Protein AF-A0A2P4SYC2-F1 (afdb_monomer_lite)

pLDDT: mean 86.88, std 13.89, range [41.09, 97.12]

Sequence (77 aa):
MAAVRGVYLRSGRPFMPVTLNMNMAMPSWFDIIGLSPDSQEDEVGIKQAAENVKALIDQEVKNGIPSNRIILGGFSQ

Foldseek 3Di:
DDDQDEDDCVPPFDFFQECVVVGDTDRDQFHDNDDDPPGDDPPVSVVVSVVVVVVVLVVVVVVVDDSVSYDDDDDDD

Organism: Bambusicola thoracicus (NCBI:txid9083)

Secondary structure (DSSP, 8-state):
--PPEE--GGG-PPEEEEGGGTTEEEE-SS----SSTTS---HHHHHHHHHHHHHHHHHHHHTT--GGGEE---S--

InterPro domains:
  IPR003140 Phospholipase/carboxylesterase/thioesterase [PF02230] (14-77)
  IPR029058 Alpha/Beta hydrolase fold [G3DSA:3.40.50.1820] (2-77)
  IPR029058 Alpha/Beta hydrolase fold [SSF53474] (13-77)
  IPR050565 Acyl-protein thioesterase 1-2/Carboxylesterase-like [PTHR10655] (14-77)

Structure (mmCIF, N/CA/C/O backbone):
data_AF-A0A2P4SYC2-F1
#
_entry.id   AF-A0A2P4SYC2-F1
#
loop_
_atom_site.group_PDB
_atom_site.id
_atom_site.type_symbol
_atom_site.label_atom_id
_atom_site.label_alt_id
_atom_site.label_comp_id
_atom_site.label_asym_id
_atom_site.label_entity_id
_atom_site.label_seq_id
_atom_site.pdbx_PDB_ins_code
_atom_site.Cartn_x
_atom_site.Cartn_y
_atom_site.Cartn_z
_atom_site.occupancy
_atom_site.B_iso_or_equiv
_ato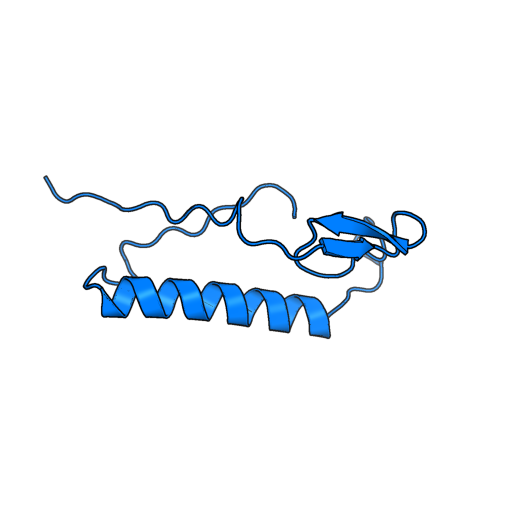m_site.auth_seq_id
_atom_site.auth_comp_id
_atom_site.auth_asym_id
_atom_site.auth_atom_id
_atom_site.pdbx_PDB_model_num
ATOM 1 N N . MET A 1 1 ? -31.547 -0.871 10.503 1.00 41.09 1 MET A N 1
ATOM 2 C CA . MET A 1 1 ? -30.750 -0.852 9.256 1.00 41.09 1 MET A CA 1
ATOM 3 C C . MET A 1 1 ? -29.290 -0.725 9.665 1.00 41.09 1 MET A C 1
ATOM 5 O O . MET A 1 1 ? -28.942 0.276 10.273 1.00 41.09 1 MET A O 1
ATOM 9 N N . ALA A 1 2 ? -28.465 -1.757 9.489 1.00 48.41 2 ALA A N 1
ATOM 10 C CA . ALA A 1 2 ? -27.091 -1.730 9.990 1.00 48.41 2 ALA A CA 1
ATOM 11 C C . ALA A 1 2 ? -26.162 -1.185 8.892 1.00 48.41 2 ALA A C 1
ATOM 13 O O . ALA A 1 2 ? -25.928 -1.871 7.902 1.00 48.41 2 ALA A O 1
ATOM 14 N N . ALA A 1 3 ? -25.631 0.029 9.053 1.00 54.12 3 ALA A N 1
ATOM 15 C CA . ALA A 1 3 ? -24.733 0.653 8.076 1.00 54.12 3 ALA A CA 1
ATOM 16 C C . ALA A 1 3 ? -23.452 -0.181 7.874 1.00 54.12 3 ALA A C 1
ATOM 18 O O . ALA A 1 3 ? -22.860 -0.638 8.853 1.00 54.12 3 ALA A O 1
ATOM 19 N N . VAL A 1 4 ? -23.056 -0.411 6.621 1.00 57.06 4 VAL A N 1
ATOM 20 C CA . VAL A 1 4 ? -21.720 -0.899 6.232 1.00 57.06 4 VAL A CA 1
ATOM 21 C C . VAL A 1 4 ? -20.886 0.341 5.915 1.00 57.06 4 VAL A C 1
ATOM 23 O O . VAL A 1 4 ? -21.371 1.218 5.201 1.00 57.06 4 VAL A O 1
ATOM 26 N N . ARG A 1 5 ? -19.667 0.452 6.456 1.00 64.88 5 ARG A N 1
ATOM 27 C CA . ARG A 1 5 ? -18.779 1.592 6.181 1.00 64.88 5 ARG A CA 1
ATOM 28 C C . ARG A 1 5 ? -17.700 1.159 5.196 1.00 64.88 5 ARG A C 1
ATOM 30 O O . ARG A 1 5 ? -16.909 0.271 5.494 1.00 64.88 5 ARG A O 1
ATOM 37 N N . GLY A 1 6 ? -17.687 1.783 4.022 1.00 58.62 6 GLY A N 1
ATOM 38 C CA . GLY A 1 6 ? -16.596 1.629 3.065 1.00 58.62 6 GLY A CA 1
ATOM 39 C C . GLY A 1 6 ? -15.407 2.486 3.487 1.00 58.62 6 GLY A C 1
ATOM 40 O O . GLY A 1 6 ? -15.557 3.695 3.661 1.00 58.62 6 GLY A O 1
ATOM 41 N N . VAL A 1 7 ? -14.237 1.871 3.642 1.00 59.19 7 VAL A N 1
ATOM 42 C CA . VAL A 1 7 ? -12.966 2.580 3.829 1.00 59.19 7 VAL A CA 1
ATOM 43 C C . VAL A 1 7 ? -12.334 2.737 2.448 1.00 59.19 7 VAL A C 1
ATOM 45 O O . VAL A 1 7 ? -11.944 1.753 1.826 1.00 59.19 7 VAL A O 1
ATOM 48 N N . TYR A 1 8 ? -12.273 3.968 1.937 1.00 57.59 8 TYR A N 1
ATOM 49 C CA . TYR A 1 8 ? -11.673 4.262 0.634 1.00 57.59 8 TYR A CA 1
ATOM 50 C C . TYR A 1 8 ? -10.228 4.732 0.810 1.00 57.59 8 TYR A C 1
ATOM 52 O O . TYR A 1 8 ? -9.979 5.848 1.252 1.00 57.59 8 TYR A O 1
ATOM 60 N N . LEU A 1 9 ? -9.271 3.901 0.396 1.00 58.44 9 LEU A N 1
ATOM 61 C CA . LEU A 1 9 ? -7.832 4.169 0.529 1.00 58.44 9 LEU A CA 1
ATOM 62 C C . LEU A 1 9 ? -7.275 5.185 -0.490 1.00 58.44 9 LEU A C 1
ATOM 64 O O . LEU A 1 9 ? -6.086 5.495 -0.476 1.00 58.44 9 LEU A O 1
ATOM 68 N N . ARG A 1 10 ? -8.112 5.734 -1.380 1.00 53.25 10 ARG A N 1
ATOM 69 C CA . ARG A 1 10 ? -7.676 6.536 -2.540 1.00 53.25 10 ARG A CA 1
ATOM 70 C C . ARG A 1 10 ? -6.825 7.766 -2.177 1.00 53.25 10 ARG A C 1
ATOM 72 O O . ARG A 1 10 ? -6.013 8.182 -2.995 1.00 53.25 10 ARG A O 1
ATOM 79 N N . SER A 1 11 ? -6.987 8.346 -0.987 1.00 52.75 11 SER A N 1
ATOM 80 C CA . SER A 1 11 ? -6.264 9.553 -0.553 1.00 52.75 11 SER A CA 1
ATOM 81 C C . SER A 1 11 ? -4.981 9.288 0.249 1.00 52.75 11 SER A C 1
ATOM 83 O O . SER A 1 11 ? -4.370 10.246 0.709 1.00 52.75 11 SER A O 1
ATOM 85 N N . GLY A 1 12 ? -4.588 8.025 0.462 1.00 70.12 12 GLY A N 1
ATOM 86 C CA . GLY A 1 12 ? -3.519 7.655 1.405 1.00 70.12 12 GLY A CA 1
ATOM 87 C C . GLY A 1 12 ? -2.162 7.283 0.795 1.00 70.12 12 GLY A C 1
ATOM 88 O O . GLY A 1 12 ? -1.250 6.949 1.547 1.00 70.12 12 GLY A O 1
ATOM 89 N N . ARG A 1 13 ? -2.012 7.301 -0.535 1.00 80.56 13 ARG A N 1
ATOM 90 C CA . ARG A 1 13 ? -0.760 6.882 -1.188 1.00 80.56 13 ARG A CA 1
ATOM 91 C C . ARG A 1 13 ? 0.353 7.923 -1.050 1.00 80.56 13 ARG A C 1
ATOM 93 O O . ARG A 1 13 ? 0.115 9.078 -1.415 1.00 80.56 13 ARG A O 1
ATOM 100 N N . PRO A 1 14 ? 1.565 7.538 -0.616 1.00 87.31 14 PRO A N 1
ATOM 101 C CA . PRO A 1 14 ? 2.719 8.425 -0.672 1.00 87.31 14 PRO A CA 1
ATOM 102 C C . PRO A 1 14 ? 3.120 8.731 -2.125 1.00 87.31 14 PRO A C 1
ATOM 104 O O . PRO A 1 14 ? 2.914 7.929 -3.036 1.00 87.31 14 PRO A O 1
ATOM 107 N N . PHE A 1 15 ? 3.720 9.904 -2.341 1.00 92.12 15 PHE A N 1
ATOM 108 C CA . PHE A 1 15 ? 4.487 10.157 -3.559 1.00 92.12 15 PHE A CA 1
ATOM 109 C C . PHE A 1 15 ? 5.832 9.451 -3.434 1.00 92.12 15 PHE A C 1
ATOM 111 O O . PHE A 1 15 ? 6.592 9.731 -2.507 1.00 92.12 15 PHE A O 1
ATOM 118 N N . MET A 1 16 ? 6.123 8.556 -4.371 1.00 94.00 16 MET A N 1
ATOM 119 C CA . MET A 1 16 ? 7.380 7.817 -4.415 1.00 94.00 16 MET A CA 1
ATOM 120 C C . MET A 1 16 ? 7.828 7.613 -5.868 1.00 94.00 16 MET A C 1
ATOM 122 O O . MET A 1 16 ? 6.984 7.659 -6.769 1.00 94.00 16 MET A O 1
ATOM 126 N N . PRO A 1 17 ? 9.137 7.446 -6.124 1.00 96.38 17 PRO A N 1
ATOM 127 C CA . PRO A 1 17 ? 9.620 7.063 -7.447 1.00 96.38 17 PRO A CA 1
ATOM 128 C C . PRO A 1 17 ? 9.062 5.691 -7.837 1.00 96.38 17 PRO A C 1
ATOM 130 O O . PRO A 1 17 ? 8.985 4.798 -6.997 1.00 96.38 17 PRO A O 1
ATOM 133 N N . VAL A 1 18 ? 8.688 5.544 -9.109 1.00 96.88 18 VAL A N 1
ATOM 134 C CA . VAL A 1 18 ? 8.209 4.276 -9.674 1.00 96.88 18 VAL A CA 1
ATOM 135 C C . VAL A 1 18 ? 9.147 3.818 -10.788 1.00 96.88 18 VAL A C 1
ATOM 137 O O . VAL A 1 18 ? 9.287 4.513 -11.799 1.00 96.88 18 VAL A O 1
ATOM 140 N N . THR A 1 19 ? 9.758 2.646 -10.623 1.00 97.12 19 THR A N 1
ATOM 141 C CA . THR A 1 19 ? 10.765 2.064 -11.523 1.00 97.12 19 THR A CA 1
ATOM 142 C C . THR A 1 19 ? 10.240 1.919 -12.949 1.00 97.12 19 THR A C 1
ATOM 144 O O . THR A 1 19 ? 10.870 2.387 -13.899 1.00 97.12 19 THR A O 1
ATOM 147 N N . LEU A 1 20 ? 9.030 1.381 -13.105 1.00 96.00 20 LEU A N 1
ATOM 148 C CA . LEU A 1 20 ? 8.345 1.221 -14.388 1.00 96.00 20 LEU A CA 1
ATOM 149 C C . LEU A 1 20 ? 8.196 2.552 -15.140 1.00 96.00 20 LEU A C 1
ATOM 151 O O . LEU A 1 20 ? 8.195 2.577 -16.368 1.00 96.00 20 LEU A O 1
ATOM 155 N N . ASN A 1 21 ? 8.082 3.663 -14.410 1.00 96.38 21 ASN A N 1
ATOM 156 C CA . ASN A 1 21 ? 7.867 4.993 -14.963 1.00 96.38 21 ASN A CA 1
ATOM 157 C C . ASN A 1 21 ? 9.148 5.843 -14.934 1.00 96.38 21 ASN A C 1
ATOM 159 O O . ASN A 1 21 ? 9.103 7.039 -14.647 1.00 96.38 21 ASN A O 1
ATOM 163 N N . MET A 1 22 ? 10.306 5.223 -15.192 1.00 96.12 22 MET A N 1
ATOM 164 C CA . MET A 1 22 ? 11.616 5.891 -15.226 1.00 96.12 22 MET A CA 1
ATOM 165 C C . MET A 1 22 ? 11.958 6.631 -13.918 1.00 96.12 22 MET A C 1
ATOM 167 O O . MET A 1 22 ? 12.527 7.722 -13.943 1.00 96.12 22 MET A O 1
ATOM 171 N N . ASN A 1 23 ? 11.587 6.058 -12.770 1.00 95.56 23 ASN A N 1
ATOM 172 C CA . ASN A 1 23 ? 11.749 6.641 -11.431 1.00 95.56 23 ASN A CA 1
ATOM 173 C C . ASN A 1 23 ? 11.045 7.993 -11.234 1.00 95.56 23 ASN A C 1
ATOM 175 O O . ASN A 1 23 ? 11.356 8.721 -10.287 1.00 95.56 23 ASN A O 1
ATOM 179 N N . MET A 1 24 ? 10.081 8.346 -12.088 1.00 95.75 24 MET A N 1
ATOM 180 C CA . MET A 1 24 ? 9.270 9.538 -11.866 1.00 95.75 24 MET A CA 1
ATOM 181 C C . MET A 1 24 ? 8.448 9.385 -10.585 1.00 95.75 24 MET A C 1
ATOM 183 O O . MET A 1 24 ? 7.830 8.346 -10.341 1.00 95.75 24 MET A O 1
ATOM 187 N N . ALA A 1 25 ? 8.440 10.438 -9.766 1.00 95.50 25 ALA A N 1
ATOM 188 C CA . ALA A 1 25 ? 7.674 10.464 -8.530 1.00 95.50 25 ALA A CA 1
ATOM 189 C C . ALA A 1 25 ? 6.180 10.630 -8.830 1.00 95.50 25 ALA A C 1
ATOM 191 O O . ALA A 1 25 ? 5.756 11.627 -9.419 1.00 95.50 25 ALA A O 1
ATOM 192 N N . MET A 1 26 ? 5.375 9.670 -8.389 1.00 94.25 26 MET A N 1
ATOM 193 C CA . MET A 1 26 ? 3.920 9.693 -8.524 1.00 94.25 26 MET A CA 1
ATOM 194 C C . MET A 1 26 ? 3.258 9.001 -7.323 1.00 94.25 26 MET A C 1
ATOM 196 O O . MET A 1 26 ? 3.946 8.313 -6.566 1.00 94.25 26 MET A O 1
ATOM 200 N N . PRO A 1 27 ? 1.943 9.181 -7.096 1.00 93.25 27 PRO A N 1
ATOM 201 C CA . PRO A 1 27 ? 1.250 8.477 -6.023 1.00 93.25 27 PRO A CA 1
ATOM 202 C C . PRO A 1 27 ? 1.275 6.965 -6.268 1.00 93.25 27 PRO A C 1
ATOM 204 O O . PRO A 1 27 ? 0.617 6.487 -7.192 1.00 93.25 27 PRO A O 1
ATOM 207 N N . SER A 1 28 ? 1.984 6.223 -5.420 1.00 94.19 28 SER A N 1
ATOM 208 C CA . SER A 1 28 ? 2.098 4.762 -5.492 1.00 94.19 28 SER A CA 1
ATOM 209 C C . SER A 1 28 ? 2.054 4.164 -4.086 1.00 94.19 28 SER A C 1
ATOM 211 O O . SER A 1 28 ? 2.416 4.832 -3.121 1.00 94.19 28 SER A O 1
ATOM 213 N N . TRP A 1 29 ? 1.555 2.936 -3.938 1.00 93.12 29 TRP A N 1
ATOM 214 C CA . TRP A 1 29 ? 1.575 2.240 -2.641 1.00 93.12 29 TRP A CA 1
ATOM 215 C C . TRP A 1 29 ? 2.934 1.596 -2.366 1.00 93.12 29 TRP A C 1
ATOM 217 O O . TRP A 1 29 ? 3.367 1.543 -1.218 1.00 93.12 29 TRP A O 1
ATOM 227 N N . PHE A 1 30 ? 3.572 1.110 -3.425 1.00 95.06 30 PHE A N 1
ATOM 228 C CA . PHE A 1 30 ? 4.883 0.470 -3.452 1.00 95.06 30 PHE A CA 1
ATOM 229 C C . PHE A 1 30 ? 5.470 0.615 -4.861 1.00 95.06 30 PHE A C 1
ATOM 231 O O . PHE A 1 30 ? 4.790 1.118 -5.768 1.00 95.06 30 PHE A O 1
ATOM 238 N N . ASP A 1 31 ? 6.720 0.209 -5.061 1.00 96.50 31 ASP A N 1
ATOM 239 C CA . ASP A 1 31 ? 7.359 0.354 -6.364 1.00 96.50 31 ASP A CA 1
ATOM 240 C C . ASP A 1 31 ? 6.802 -0.646 -7.397 1.00 96.50 31 ASP A C 1
ATOM 242 O O . ASP A 1 31 ? 6.573 -1.819 -7.102 1.00 96.50 31 ASP A O 1
ATOM 246 N N . ILE A 1 32 ? 6.581 -0.184 -8.629 1.00 96.06 32 ILE A N 1
ATOM 247 C CA . ILE A 1 32 ? 6.232 -1.055 -9.759 1.00 96.06 32 ILE A CA 1
ATOM 248 C C . ILE A 1 32 ? 7.486 -1.232 -10.583 1.00 96.06 32 ILE A C 1
ATOM 250 O O . 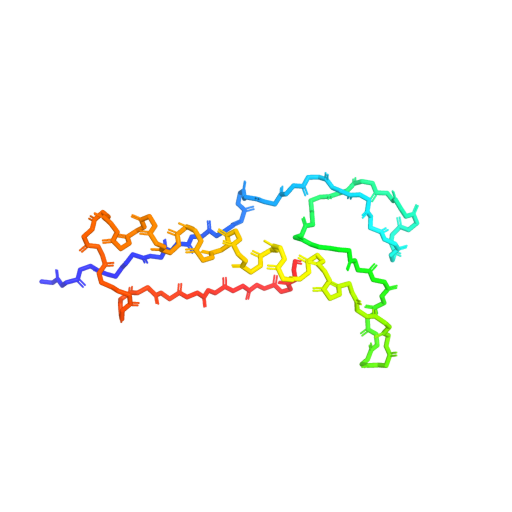ILE A 1 32 ? 7.951 -0.274 -11.190 1.00 96.06 32 ILE A O 1
ATOM 254 N N . ILE A 1 33 ? 7.991 -2.457 -10.657 1.00 96.19 33 ILE A N 1
ATOM 255 C CA . ILE A 1 33 ? 9.169 -2.775 -11.468 1.00 96.19 33 ILE A CA 1
ATOM 256 C C . ILE A 1 33 ? 8.744 -3.205 -12.879 1.00 96.19 33 ILE A C 1
ATOM 258 O O . ILE A 1 33 ? 9.353 -2.792 -13.864 1.00 96.19 33 ILE A O 1
ATOM 262 N N . GLY A 1 34 ? 7.658 -3.973 -12.995 1.00 94.88 34 GLY A N 1
ATOM 263 C CA . GLY A 1 34 ? 7.109 -4.432 -14.268 1.00 94.88 34 GLY A CA 1
ATOM 264 C C . GLY A 1 34 ? 5.639 -4.841 -14.164 1.00 94.88 34 GLY A C 1
ATOM 265 O O . GLY A 1 34 ? 5.055 -4.825 -13.083 1.00 94.88 34 GLY A O 1
ATOM 266 N N . LEU A 1 35 ? 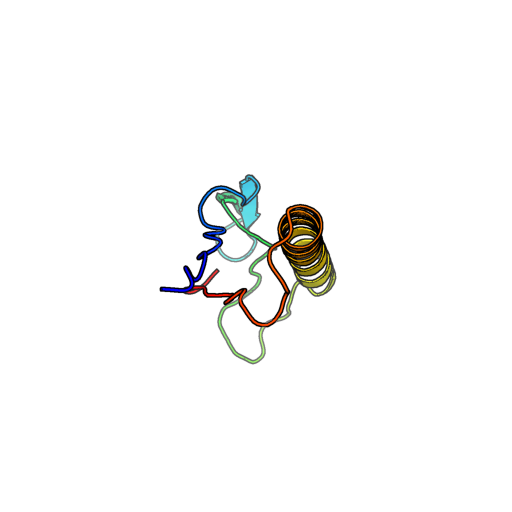5.025 -5.154 -15.309 1.00 93.75 35 LEU A N 1
ATOM 267 C CA . LEU A 1 35 ? 3.604 -5.530 -15.417 1.00 93.75 35 LEU A CA 1
ATOM 268 C C . LEU A 1 35 ? 3.393 -6.986 -15.851 1.00 93.75 35 LEU A C 1
ATOM 270 O O . LEU A 1 35 ? 2.252 -7.433 -15.964 1.00 93.75 35 LEU A O 1
ATOM 274 N N . SER A 1 36 ? 4.470 -7.708 -16.160 1.00 94.31 36 SER A N 1
ATOM 275 C CA . SER A 1 36 ? 4.377 -9.109 -16.552 1.00 94.31 36 SER A CA 1
ATOM 276 C C . SER A 1 36 ? 4.347 -10.009 -15.308 1.00 94.31 36 SER A C 1
ATOM 278 O O . SER A 1 36 ? 4.920 -9.637 -14.285 1.00 94.31 36 SER A O 1
ATOM 280 N N . PRO A 1 37 ? 3.720 -11.197 -15.363 1.00 90.94 37 PRO A N 1
ATOM 281 C CA . PRO A 1 37 ? 3.662 -12.109 -14.213 1.00 90.94 37 PRO A CA 1
ATOM 282 C C . PRO A 1 37 ? 5.030 -12.596 -13.708 1.00 90.94 37 PRO A C 1
ATOM 284 O O . PRO A 1 37 ? 5.135 -13.091 -12.594 1.00 90.94 37 PRO A O 1
ATOM 287 N N . ASP A 1 38 ? 6.058 -12.507 -14.548 1.00 94.62 38 ASP A N 1
ATOM 288 C CA . ASP A 1 38 ? 7.453 -12.861 -14.277 1.00 94.62 38 ASP A CA 1
ATOM 289 C C . ASP A 1 38 ? 8.322 -11.656 -13.879 1.00 94.62 38 ASP A C 1
ATOM 291 O O . ASP A 1 38 ? 9.513 -11.816 -13.608 1.00 94.62 38 ASP A O 1
ATOM 295 N N . SER A 1 39 ? 7.749 -10.448 -13.841 1.00 94.94 39 SER A N 1
ATOM 296 C CA . SER A 1 39 ? 8.448 -9.260 -13.354 1.00 94.94 39 SER A CA 1
ATOM 297 C C . SER A 1 39 ? 8.787 -9.406 -11.871 1.00 94.94 39 SER A C 1
ATOM 299 O O . SER A 1 39 ? 8.014 -9.951 -11.087 1.00 94.94 39 SER A O 1
ATOM 301 N N . GLN A 1 40 ? 9.941 -8.874 -11.472 1.00 96.38 40 GLN A N 1
ATOM 302 C CA . GLN A 1 40 ? 10.292 -8.768 -10.060 1.00 96.38 40 GLN A CA 1
ATOM 303 C C . GLN A 1 40 ? 9.271 -7.889 -9.318 1.00 96.38 40 GLN A C 1
ATOM 305 O O . GLN A 1 40 ? 8.793 -6.894 -9.861 1.00 96.38 40 GLN A O 1
ATOM 310 N N . GLU A 1 41 ? 8.982 -8.227 -8.064 1.00 95.69 41 GLU A N 1
ATOM 311 C CA . GLU A 1 41 ? 8.104 -7.445 -7.192 1.00 95.69 41 GLU A CA 1
ATOM 312 C C . GLU A 1 41 ? 8.889 -6.752 -6.070 1.00 95.69 41 GLU A C 1
ATOM 314 O O . GLU A 1 41 ? 9.880 -7.279 -5.555 1.00 95.69 41 GLU A O 1
ATOM 319 N N . ASP A 1 42 ? 8.415 -5.575 -5.655 1.00 96.31 42 ASP A N 1
ATOM 320 C CA . ASP A 1 42 ? 8.887 -4.876 -4.457 1.00 96.31 42 ASP A CA 1
ATOM 321 C C . ASP A 1 42 ? 8.244 -5.484 -3.199 1.00 96.31 42 ASP A C 1
ATOM 323 O O . ASP A 1 42 ? 7.337 -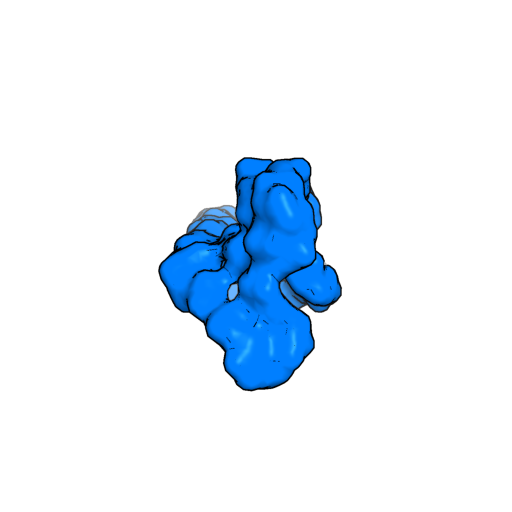4.919 -2.589 1.00 96.31 42 ASP A O 1
ATOM 327 N N . GLU A 1 43 ? 8.692 -6.681 -2.812 1.00 96.69 43 GLU A N 1
ATOM 328 C CA . GLU A 1 43 ? 8.126 -7.420 -1.673 1.00 96.69 43 GLU A CA 1
ATOM 329 C C . GLU A 1 43 ? 8.147 -6.595 -0.370 1.00 96.69 43 GLU A C 1
ATOM 331 O O . GLU A 1 43 ? 7.224 -6.669 0.447 1.00 96.69 43 GLU A O 1
ATOM 336 N N . VAL A 1 44 ? 9.193 -5.788 -0.172 1.00 96.44 44 VAL A N 1
ATOM 337 C CA . VAL A 1 44 ? 9.344 -4.938 1.015 1.00 96.44 44 VAL A CA 1
ATOM 338 C C . VAL A 1 44 ? 8.307 -3.817 1.003 1.00 96.44 44 VAL A C 1
ATOM 340 O O . VAL A 1 44 ? 7.602 -3.636 2.000 1.00 96.44 44 VAL A O 1
ATOM 343 N N . GLY A 1 45 ? 8.166 -3.099 -0.113 1.00 94.75 45 GLY A N 1
ATOM 344 C CA . GLY A 1 45 ? 7.159 -2.051 -0.259 1.00 94.75 45 GLY A CA 1
ATOM 345 C C . GLY A 1 45 ? 5.735 -2.592 -0.168 1.00 94.75 45 GLY A C 1
ATOM 346 O O . GLY A 1 45 ? 4.903 -1.996 0.516 1.00 94.75 45 GLY A O 1
ATOM 347 N N . ILE A 1 46 ? 5.458 -3.758 -0.760 1.00 95.25 46 ILE A N 1
ATOM 348 C CA . ILE A 1 46 ? 4.152 -4.427 -0.666 1.00 95.25 46 ILE A CA 1
ATOM 349 C C . ILE A 1 46 ? 3.804 -4.725 0.796 1.00 95.25 46 ILE A C 1
ATOM 351 O O . ILE A 1 46 ? 2.702 -4.400 1.247 1.00 95.25 46 ILE A O 1
ATOM 355 N N . LYS A 1 47 ? 4.740 -5.292 1.570 1.00 96.38 47 LYS A N 1
ATOM 356 C CA . LYS A 1 47 ? 4.534 -5.546 3.007 1.00 96.38 47 LYS A CA 1
ATOM 357 C C . LYS A 1 47 ? 4.291 -4.251 3.777 1.00 96.38 47 LYS A C 1
ATOM 359 O O . LYS A 1 47 ? 3.375 -4.192 4.594 1.00 96.38 47 LYS A O 1
ATOM 364 N N . GLN A 1 48 ? 5.056 -3.199 3.493 1.00 93.69 48 GLN A N 1
ATOM 365 C CA . GLN A 1 48 ? 4.878 -1.905 4.151 1.00 93.69 48 GLN A CA 1
ATOM 366 C C . GLN A 1 48 ? 3.509 -1.283 3.835 1.00 93.69 48 GLN A C 1
ATOM 368 O O . GLN A 1 48 ? 2.843 -0.755 4.729 1.00 93.69 48 GLN A O 1
ATOM 373 N N . ALA A 1 49 ? 3.062 -1.367 2.581 1.00 92.75 49 ALA A N 1
ATOM 374 C CA . ALA A 1 49 ? 1.738 -0.918 2.172 1.00 92.75 49 ALA A CA 1
ATOM 375 C C . ALA A 1 49 ? 0.633 -1.721 2.876 1.00 92.75 49 ALA A C 1
ATOM 377 O O . ALA A 1 49 ? -0.339 -1.135 3.358 1.00 92.75 49 ALA A O 1
ATOM 378 N N . ALA A 1 50 ? 0.799 -3.041 2.998 1.00 93.19 50 ALA A N 1
ATOM 379 C CA . ALA A 1 50 ? -0.135 -3.906 3.713 1.00 93.19 50 ALA A CA 1
ATOM 380 C C . ALA A 1 50 ? -0.246 -3.538 5.203 1.00 93.19 50 ALA A C 1
ATOM 382 O O . ALA A 1 50 ? -1.361 -3.435 5.716 1.00 93.19 50 ALA A O 1
ATOM 383 N N . GLU A 1 51 ? 0.871 -3.261 5.882 1.00 94.12 51 GLU A N 1
ATOM 384 C CA . GLU A 1 51 ? 0.865 -2.796 7.278 1.00 94.12 51 GLU A CA 1
ATOM 385 C C . GLU A 1 51 ? 0.152 -1.447 7.437 1.00 94.12 51 GLU A C 1
ATOM 387 O O . GLU A 1 51 ? -0.618 -1.254 8.380 1.00 94.12 51 GLU A O 1
ATOM 392 N N . ASN A 1 52 ? 0.319 -0.528 6.481 1.00 89.75 52 ASN A N 1
ATOM 393 C CA . ASN A 1 52 ? -0.404 0.745 6.492 1.00 89.75 52 ASN A CA 1
ATOM 394 C C . ASN A 1 52 ? -1.922 0.532 6.371 1.00 89.75 52 ASN A C 1
ATOM 396 O O . ASN A 1 52 ? -2.700 1.137 7.110 1.00 89.75 52 ASN A O 1
ATOM 400 N N . VAL A 1 53 ? -2.358 -0.361 5.476 1.00 90.50 53 VAL A N 1
ATOM 401 C CA . VAL A 1 53 ? -3.778 -0.728 5.342 1.00 90.50 53 VAL A CA 1
ATOM 402 C C . VAL A 1 53 ? -4.289 -1.405 6.612 1.00 90.50 53 VAL A C 1
ATOM 404 O O . VAL A 1 53 ? -5.373 -1.071 7.094 1.00 90.50 53 VAL A O 1
ATOM 407 N N . LYS A 1 54 ? -3.502 -2.309 7.198 1.00 92.62 54 LYS A N 1
ATOM 408 C CA . LYS A 1 54 ? -3.836 -2.973 8.458 1.00 92.62 54 LYS A CA 1
ATOM 409 C C . LYS A 1 54 ? -4.024 -1.964 9.591 1.00 92.62 54 LYS A C 1
ATOM 411 O O . LYS A 1 54 ? -5.004 -2.062 10.324 1.00 92.62 54 LYS A O 1
ATOM 416 N N . ALA A 1 55 ? -3.150 -0.965 9.705 1.00 91.62 55 ALA A N 1
ATOM 417 C CA . ALA A 1 55 ? -3.269 0.082 10.717 1.00 91.62 55 ALA A CA 1
ATOM 418 C C . ALA A 1 55 ? -4.580 0.879 10.584 1.00 91.62 55 ALA A C 1
ATOM 420 O O . ALA A 1 55 ? -5.201 1.210 11.595 1.00 91.62 55 ALA A O 1
ATOM 421 N N . LEU A 1 56 ? -5.035 1.142 9.354 1.00 88.56 56 LEU A N 1
ATOM 422 C CA . LEU A 1 56 ? -6.323 1.797 9.099 1.00 88.56 56 LEU A CA 1
ATOM 423 C C . LEU A 1 56 ? -7.503 0.906 9.500 1.00 88.56 56 LEU A C 1
ATOM 425 O O . LEU A 1 56 ? -8.438 1.375 10.147 1.00 88.56 56 LEU A O 1
ATOM 429 N N . ILE A 1 57 ? -7.444 -0.388 9.180 1.00 90.81 57 ILE A N 1
ATOM 430 C CA . ILE A 1 57 ? -8.452 -1.362 9.623 1.00 90.81 57 ILE A CA 1
ATOM 431 C C . ILE A 1 57 ? -8.503 -1.408 11.157 1.00 90.81 57 ILE A C 1
ATOM 433 O O . ILE A 1 57 ? -9.584 -1.318 11.737 1.00 90.81 57 ILE A O 1
ATOM 437 N N . ASP A 1 58 ? -7.348 -1.477 11.822 1.00 92.94 58 ASP A N 1
ATOM 438 C CA . ASP A 1 58 ? -7.252 -1.509 13.284 1.00 92.94 58 ASP A CA 1
ATOM 439 C C . ASP A 1 58 ? -7.835 -0.235 13.924 1.00 92.94 58 ASP A C 1
ATOM 441 O O . ASP A 1 58 ? -8.444 -0.302 14.995 1.00 92.94 58 ASP A O 1
ATOM 445 N N . GLN A 1 59 ? -7.690 0.929 13.281 1.00 91.12 59 GLN A N 1
ATOM 446 C CA . GLN A 1 59 ? -8.323 2.175 13.724 1.00 91.12 59 GLN A CA 1
ATOM 447 C C . GLN A 1 59 ? -9.851 2.124 13.609 1.00 91.12 59 GLN A C 1
ATOM 449 O O . GLN A 1 59 ? -10.540 2.493 14.557 1.00 91.12 59 GLN A O 1
ATOM 454 N N . GLU A 1 60 ? -10.398 1.631 12.498 1.00 90.25 60 GLU A N 1
ATOM 455 C CA . GLU A 1 60 ? -11.853 1.488 12.340 1.00 90.25 60 GLU A CA 1
ATOM 456 C C . GLU A 1 60 ? -12.440 0.483 13.341 1.00 90.25 60 GLU A C 1
ATOM 458 O O . GLU A 1 60 ? -13.499 0.728 13.926 1.00 90.25 60 GLU A O 1
ATOM 463 N N . VAL A 1 61 ? -11.710 -0.602 13.623 1.00 92.50 61 VAL A N 1
ATOM 464 C CA . VAL A 1 61 ? -12.075 -1.565 14.671 1.00 92.50 61 VAL A CA 1
ATOM 465 C C . VAL A 1 61 ? -12.080 -0.912 16.049 1.00 92.50 61 VAL A C 1
ATOM 467 O O . VAL A 1 61 ? -13.051 -1.069 16.792 1.00 92.50 61 VAL A O 1
ATOM 470 N N . LYS A 1 62 ? -11.053 -0.120 16.384 1.00 93.62 62 LYS A N 1
ATOM 471 C CA . LYS A 1 62 ? -11.016 0.662 17.635 1.00 93.62 62 LYS A CA 1
ATOM 472 C C . LYS A 1 62 ? -12.172 1.659 17.736 1.00 93.62 62 LYS A C 1
ATOM 474 O O . LYS A 1 62 ? -12.671 1.892 18.832 1.00 93.62 62 LYS A O 1
ATOM 479 N N . ASN A 1 63 ? -12.637 2.187 16.607 1.00 91.62 63 ASN A N 1
ATOM 480 C CA . ASN A 1 63 ? -13.793 3.082 16.530 1.00 91.62 63 ASN A CA 1
ATOM 481 C C . ASN A 1 63 ? -15.147 2.346 16.606 1.00 91.62 63 ASN A C 1
ATOM 483 O O . ASN A 1 63 ? -16.197 2.974 16.461 1.00 91.62 63 ASN A O 1
ATOM 487 N N . GLY A 1 64 ? -15.145 1.031 16.847 1.00 92.00 64 GLY A N 1
ATOM 488 C CA . GLY A 1 64 ? -16.346 0.228 17.076 1.00 92.00 64 GLY A CA 1
ATOM 489 C C . GLY A 1 64 ? -16.925 -0.428 15.823 1.00 92.00 64 GLY A C 1
ATOM 490 O O . GLY A 1 64 ? -18.023 -0.982 15.888 1.00 92.00 64 GLY A O 1
ATOM 491 N N . ILE A 1 65 ? -16.221 -0.393 14.686 1.00 90.31 65 ILE A N 1
ATOM 492 C CA . ILE A 1 65 ? -16.645 -1.090 13.468 1.00 90.31 65 ILE A CA 1
ATOM 493 C C . ILE A 1 65 ? -16.015 -2.483 13.454 1.00 90.31 65 ILE A C 1
ATOM 495 O O . ILE A 1 65 ? -14.818 -2.608 13.210 1.00 90.31 65 ILE A O 1
ATOM 499 N N . PRO A 1 66 ? -16.782 -3.559 13.688 1.00 91.00 66 PRO A N 1
ATOM 500 C CA . PRO A 1 66 ? -16.211 -4.898 13.686 1.00 91.00 66 PRO A CA 1
ATOM 501 C C . PRO A 1 66 ? -15.656 -5.246 12.298 1.00 91.00 66 PRO A C 1
ATOM 503 O O . PRO A 1 66 ? -16.240 -4.896 11.269 1.00 91.00 66 PRO A O 1
ATOM 506 N N . SER A 1 67 ? -14.534 -5.967 12.274 1.00 88.44 67 SER A N 1
ATOM 507 C CA . SER A 1 67 ? -13.783 -6.276 11.050 1.00 88.44 67 SER A CA 1
ATOM 508 C C . SER A 1 67 ? -14.606 -7.020 9.995 1.00 88.44 67 SER A C 1
ATOM 510 O O . SER A 1 67 ? -14.436 -6.777 8.805 1.00 88.44 67 SER A O 1
ATOM 512 N N . ASN A 1 68 ? -15.572 -7.849 10.405 1.00 92.62 68 ASN A N 1
ATOM 513 C CA . ASN A 1 68 ? -16.491 -8.551 9.500 1.00 92.62 68 ASN A CA 1
ATOM 514 C C . ASN A 1 68 ? -17.476 -7.629 8.750 1.00 92.62 68 ASN A C 1
ATOM 516 O O . ASN A 1 68 ? -18.260 -8.106 7.932 1.00 92.62 68 ASN A O 1
ATOM 520 N N . ARG A 1 69 ? -17.466 -6.323 9.035 1.00 90.56 69 ARG A N 1
ATOM 521 C CA . ARG A 1 69 ? -18.244 -5.297 8.324 1.00 90.56 69 ARG A CA 1
ATOM 522 C C . ARG A 1 69 ? -17.361 -4.331 7.535 1.00 90.56 69 ARG A C 1
ATOM 524 O O . ARG A 1 69 ? -17.884 -3.355 6.999 1.00 90.56 69 ARG A O 1
ATOM 531 N N . ILE A 1 70 ? -16.057 -4.596 7.464 1.00 87.62 70 ILE A N 1
ATOM 532 C CA . ILE A 1 70 ? -15.092 -3.830 6.678 1.00 87.62 70 ILE A CA 1
ATOM 533 C C . ILE A 1 70 ? -14.842 -4.589 5.377 1.00 87.62 70 ILE A C 1
ATOM 535 O O . ILE A 1 70 ? -14.472 -5.760 5.385 1.00 87.62 70 ILE A O 1
ATOM 539 N N . ILE A 1 71 ? -15.052 -3.912 4.252 1.00 89.12 71 I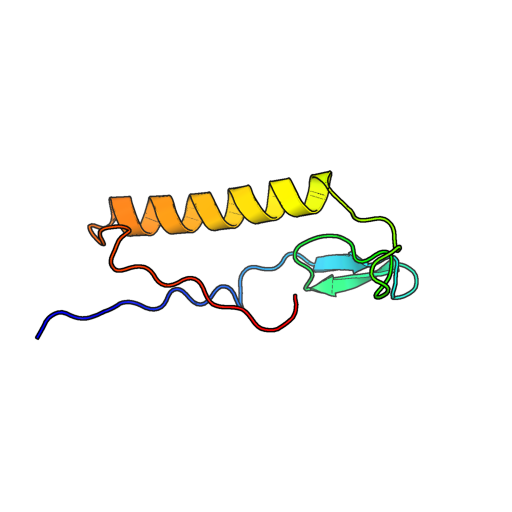LE A N 1
ATOM 540 C CA . ILE A 1 71 ? -14.747 -4.439 2.921 1.00 89.12 71 ILE A CA 1
ATOM 541 C C . ILE A 1 71 ? -13.552 -3.656 2.388 1.00 89.12 71 ILE A C 1
ATOM 543 O O . ILE A 1 71 ? -13.607 -2.428 2.305 1.00 89.12 71 ILE A O 1
ATOM 547 N N . LEU A 1 72 ? -12.490 -4.373 2.023 1.00 87.94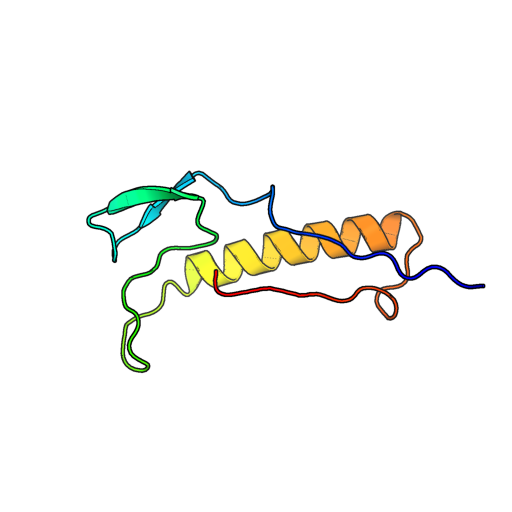 72 LEU A N 1
ATOM 548 C CA . LEU A 1 72 ? -11.343 -3.812 1.323 1.00 87.94 72 LEU A CA 1
ATOM 549 C C . LEU A 1 72 ? -11.567 -3.948 -0.186 1.00 87.94 72 LEU A C 1
ATOM 551 O O . LEU A 1 72 ? -11.789 -5.047 -0.687 1.00 87.94 72 LEU A O 1
ATOM 555 N N . GLY A 1 73 ? -11.518 -2.827 -0.899 1.00 87.88 73 GLY A N 1
ATOM 556 C CA . GLY A 1 73 ? -11.626 -2.780 -2.354 1.00 87.88 73 GLY A CA 1
ATOM 557 C C . GLY A 1 73 ? -10.507 -1.938 -2.958 1.00 87.88 73 GLY A C 1
ATOM 558 O O . GLY A 1 73 ? -10.023 -0.996 -2.331 1.00 87.88 73 GLY A O 1
ATOM 559 N N . GLY A 1 74 ? -10.115 -2.270 -4.186 1.00 86.19 74 GLY A N 1
ATOM 560 C CA . GLY A 1 74 ? -9.078 -1.572 -4.941 1.00 86.19 74 GLY A CA 1
ATOM 561 C C . GLY A 1 74 ? -9.260 -1.769 -6.445 1.00 86.19 74 GLY A C 1
ATOM 562 O O . GLY A 1 74 ? -9.951 -2.691 -6.877 1.00 86.19 74 GLY A O 1
ATOM 563 N N . PHE A 1 75 ? -8.664 -0.884 -7.238 1.00 87.75 75 PHE A N 1
ATOM 564 C CA . PHE A 1 75 ? -8.585 -1.001 -8.693 1.00 87.75 75 PHE A CA 1
ATOM 565 C C . PHE A 1 75 ? -7.174 -0.630 -9.108 1.00 87.75 75 PHE A C 1
ATOM 567 O O . PHE A 1 75 ? -6.772 0.508 -8.854 1.00 87.75 75 PHE A O 1
ATOM 574 N N . SER A 1 76 ? -6.454 -1.572 -9.731 1.00 85.75 76 SER A N 1
ATOM 575 C CA . SER A 1 76 ? -5.001 -1.446 -9.886 1.00 85.75 76 SER A CA 1
ATOM 576 C C . SER A 1 76 ? -4.348 -1.144 -8.518 1.00 85.75 76 SER A C 1
ATOM 578 O O . SER A 1 76 ? -5.013 -1.156 -7.473 1.00 85.75 76 SER A O 1
ATOM 580 N N . GLN A 1 77 ? -3.044 -0.891 -8.490 1.00 77.62 77 GLN A N 1
ATOM 581 C CA . GLN A 1 77 ? -2.572 0.092 -7.524 1.00 77.62 77 GLN A CA 1
ATOM 582 C C . GLN A 1 77 ? -2.826 1.500 -8.056 1.00 77.62 77 GLN A C 1
ATOM 584 O O . GLN A 1 77 ? -2.850 1.688 -9.293 1.00 77.62 77 GLN A O 1
#

Radius of gyration: 15.03 Å; chains: 1; bounding box: 42×23×34 Å